Protein AF-A0A9D8G0M5-F1 (afdb_monomer)

Nearest PDB structures (foldseek):
  8p5d-assembly1_SN0  TM=3.865E-01  e=1.647E+00  Spraguea lophii 42_110
  2odm-assembly1_A  TM=6.177E-01  e=7.529E+00  Staphylococcus aureus subsp. aureus MW2
  6yj2-assembly2_C  TM=3.752E-01  e=8.860E+00  Mycobacterium tuberculosis H37Rv

Foldseek 3Di:
DDPADADPCLLVLLVVLVVCLVVFDEPVCLVVSLVSLVVSLVVLCVVCVVVVHDLVSHDPSNSVSNVVSVPDPSVDGGHDPDPPPVPQDAPPPVCLVVLLVVLVVLVVVCVVDPDDPVSVVVSLVVLLVVLVVVVVVCVVRVHDLVSHDPVSSVSSVVSVVSND

pLDDT: mean 76.31, std 11.3, range [33.34, 90.69]

Sequence (164 aa):
MTHSFRIAGLVAATNHIRADLRVGILPSEIERFQNQVTHLIAQVERLCGEHGRAPSQLPPPSYQAYQFLKSLDLNRLPMRQTDQAPTVPPIRIKNLLRICEWVQKEFARLADKPADDSQVATVLHQVQSQTSTVEALMRDRGSAPATLPLITQRAFAWLKFLSV

Solvent-accessible surface area (backbone atoms only — not comparable to full-atom values): 9629 Å² total; per-residue (Å²): 136,83,84,78,60,76,72,84,62,49,52,60,53,45,52,49,53,53,50,45,57,73,69,30,39,42,79,90,44,44,66,60,51,48,50,51,54,52,49,52,52,52,49,51,53,49,55,22,51,78,70,76,42,56,64,87,71,33,48,69,69,53,29,53,37,51,52,53,62,72,66,56,58,78,92,70,64,53,67,37,93,62,87,70,64,75,85,60,73,70,68,76,63,79,56,52,64,55,48,51,55,48,52,53,51,50,52,51,56,48,69,77,40,94,64,54,73,68,59,53,49,51,53,41,53,51,42,32,54,52,43,52,51,52,51,50,56,29,57,80,62,79,46,54,71,86,64,35,57,70,71,58,32,53,51,49,53,50,45,52,65,62,42,110

Secondary structure (DSSP, 8-state):
-------TTHHHHHHHHHHHHHH-B-GGGHHHHHHHHHHHHHHHHHHHHHTT--GGGS-HHHHHHHHHHHH--TTS--B--------S-----TTHHHHHHHHHHHHHHHHHS---HHHHHHHHHHHHHHHHHHHHHHHHTT--GGGS-HHHHHHHHHHHHHT-

Structure (mmCIF, N/CA/C/O backbone):
data_AF-A0A9D8G0M5-F1
#
_entry.id   AF-A0A9D8G0M5-F1
#
loop_
_atom_site.group_PDB
_atom_site.id
_atom_site.type_symbol
_atom_site.label_atom_id
_atom_site.label_alt_id
_atom_site.label_comp_id
_atom_site.label_asym_id
_atom_site.label_entity_id
_atom_site.label_seq_id
_atom_site.pdbx_PDB_ins_code
_atom_site.Cartn_x
_atom_site.Cartn_y
_atom_site.Cartn_z
_atom_site.occupancy
_atom_site.B_iso_or_equiv
_atom_site.auth_seq_id
_atom_site.auth_comp_id
_atom_site.auth_asym_id
_atom_site.auth_atom_id
_atom_site.pdbx_PDB_model_num
ATOM 1 N N . MET A 1 1 ? -31.643 -6.205 -12.587 1.00 33.34 1 MET A N 1
ATOM 2 C CA . MET A 1 1 ? -30.535 -5.226 -12.508 1.00 33.34 1 MET A CA 1
ATOM 3 C C . MET A 1 1 ? -30.139 -5.066 -11.046 1.00 33.34 1 MET A C 1
ATOM 5 O O . MET A 1 1 ? -30.872 -4.448 -10.288 1.00 33.34 1 MET A O 1
ATOM 9 N N . THR A 1 2 ? -29.054 -5.702 -10.602 1.00 39.25 2 THR A N 1
ATOM 10 C CA . THR A 1 2 ? -28.673 -5.727 -9.179 1.00 39.25 2 THR A CA 1
ATOM 11 C C . THR A 1 2 ? -27.745 -4.547 -8.890 1.00 39.25 2 THR A C 1
ATOM 13 O O . THR A 1 2 ? -26.551 -4.610 -9.172 1.00 39.25 2 THR A O 1
ATOM 16 N N . HIS A 1 3 ? -28.282 -3.438 -8.373 1.00 47.97 3 HIS A N 1
ATOM 17 C CA . HIS A 1 3 ? -27.456 -2.301 -7.960 1.00 47.97 3 HIS A CA 1
ATOM 18 C C . HIS A 1 3 ? -26.541 -2.723 -6.794 1.00 47.97 3 HIS A C 1
ATOM 20 O O . HIS A 1 3 ? -26.989 -2.973 -5.667 1.00 47.97 3 HIS A O 1
ATOM 26 N N . SER A 1 4 ? -25.246 -2.848 -7.101 1.00 57.66 4 SER A N 1
ATOM 27 C CA . SER A 1 4 ? -24.169 -3.155 -6.159 1.00 57.66 4 SER A CA 1
ATOM 28 C C . SER A 1 4 ? -23.973 -1.971 -5.212 1.00 57.66 4 SER A C 1
ATOM 30 O O . SER A 1 4 ? -23.374 -0.967 -5.588 1.00 57.66 4 SER A O 1
ATOM 32 N N . PHE A 1 5 ? -24.440 -2.107 -3.974 1.00 63.88 5 PHE A N 1
ATOM 33 C CA . PHE A 1 5 ? -24.204 -1.142 -2.903 1.00 63.88 5 PHE A CA 1
ATOM 34 C C . PHE A 1 5 ? -22.714 -1.129 -2.537 1.00 63.88 5 PHE A C 1
ATOM 36 O O . PHE A 1 5 ? -22.159 -2.172 -2.211 1.00 63.88 5 PHE A O 1
ATOM 43 N N . ARG A 1 6 ? -22.036 0.016 -2.653 1.00 65.38 6 ARG A N 1
ATOM 44 C CA . ARG A 1 6 ? -20.589 0.146 -2.412 1.00 65.38 6 ARG A CA 1
ATOM 45 C C . ARG A 1 6 ? -20.341 1.197 -1.344 1.00 65.38 6 ARG A C 1
ATOM 47 O O . ARG A 1 6 ? -20.841 2.309 -1.455 1.00 65.38 6 ARG A O 1
ATOM 54 N N . ILE A 1 7 ? -19.498 0.866 -0.372 1.00 74.31 7 ILE A N 1
ATOM 55 C CA . ILE A 1 7 ? -18.997 1.831 0.608 1.00 74.31 7 ILE A CA 1
ATOM 56 C C . ILE A 1 7 ? -17.689 2.394 0.057 1.00 74.31 7 ILE A C 1
ATOM 58 O O . ILE A 1 7 ? -16.662 1.705 0.022 1.00 74.31 7 ILE A O 1
ATOM 62 N N . ALA A 1 8 ? -17.746 3.625 -0.450 1.00 72.19 8 ALA A N 1
ATOM 63 C CA . ALA A 1 8 ? -16.585 4.296 -1.018 1.00 72.19 8 ALA A CA 1
ATOM 64 C C . ALA A 1 8 ? -15.474 4.425 0.037 1.00 72.19 8 ALA A C 1
ATOM 66 O O . ALA A 1 8 ? -15.723 4.792 1.180 1.00 72.19 8 ALA A O 1
ATOM 67 N N . GLY A 1 9 ? -14.239 4.088 -0.340 1.00 73.00 9 GLY A N 1
ATOM 68 C CA . GLY A 1 9 ? -13.073 4.228 0.538 1.00 73.00 9 GLY A CA 1
ATOM 69 C C . GLY A 1 9 ? -12.8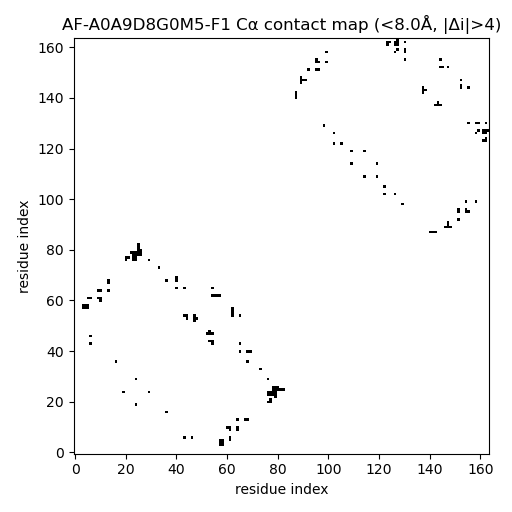38 3.097 1.548 1.00 73.00 9 GLY A C 1
ATOM 70 O O . GLY A 1 9 ? -11.731 3.029 2.075 1.00 73.00 9 GLY A O 1
ATOM 71 N N . LEU A 1 10 ? -13.775 2.158 1.755 1.00 77.81 10 LEU A N 1
ATOM 72 C CA . LEU A 1 10 ? -13.604 1.054 2.722 1.00 77.81 10 LEU A CA 1
ATOM 73 C C . LEU 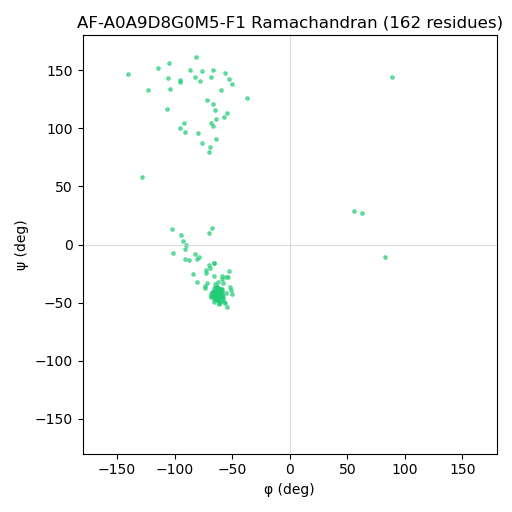A 1 10 ? -12.346 0.222 2.437 1.00 77.81 10 LEU A C 1
ATOM 75 O O . LEU A 1 10 ? -11.512 0.020 3.311 1.00 77.81 10 LEU A O 1
ATOM 79 N N . VAL A 1 11 ? -12.169 -0.204 1.185 1.00 76.75 11 VAL A N 1
ATOM 80 C CA . VAL A 1 11 ? -11.009 -1.014 0.777 1.00 76.75 11 VAL A CA 1
ATOM 81 C C . VAL A 1 11 ? -9.694 -0.248 0.974 1.00 76.75 11 VAL A C 1
ATOM 83 O O . VAL A 1 11 ? -8.696 -0.826 1.398 1.00 76.75 11 VAL A O 1
ATOM 86 N N . ALA A 1 12 ? -9.685 1.061 0.706 1.00 71.75 12 ALA A N 1
ATOM 87 C CA . ALA A 1 12 ? -8.505 1.899 0.898 1.00 71.75 12 ALA A CA 1
ATOM 88 C C . ALA A 1 12 ? -8.162 2.063 2.389 1.00 71.75 12 ALA A C 1
ATOM 90 O O . ALA A 1 12 ? -7.002 1.901 2.763 1.00 71.75 12 ALA A O 1
ATOM 91 N N . ALA A 1 13 ? -9.165 2.304 3.237 1.00 71.06 13 ALA A N 1
ATOM 92 C CA . ALA A 1 13 ? -8.998 2.388 4.686 1.00 71.06 13 ALA A CA 1
ATOM 93 C C . ALA A 1 13 ? -8.480 1.065 5.272 1.00 71.06 13 ALA A C 1
ATOM 95 O O . ALA A 1 13 ? -7.517 1.055 6.036 1.00 71.06 13 ALA A O 1
ATOM 96 N N . THR A 1 14 ? -9.039 -0.069 4.845 1.00 73.19 14 THR A N 1
ATOM 97 C CA . THR A 1 14 ? -8.570 -1.396 5.258 1.00 73.19 14 THR A CA 1
ATOM 98 C C . THR A 1 14 ? -7.135 -1.678 4.809 1.00 73.19 14 THR A C 1
ATOM 100 O O . THR A 1 14 ? -6.358 -2.265 5.559 1.00 73.19 14 THR A O 1
ATOM 103 N N . ASN A 1 15 ? -6.748 -1.245 3.607 1.00 74.56 15 ASN A N 1
ATOM 104 C CA . ASN A 1 15 ? -5.369 -1.384 3.141 1.00 74.56 15 ASN A CA 1
ATOM 105 C C . ASN A 1 15 ? -4.384 -0.551 3.972 1.00 74.56 15 ASN A C 1
ATOM 107 O O . ASN A 1 15 ? -3.259 -1.000 4.181 1.00 74.56 15 ASN A O 1
ATOM 111 N N . HIS A 1 16 ? -4.799 0.620 4.462 1.00 72.88 16 HIS A N 1
ATOM 112 C CA . HIS A 1 16 ? -3.988 1.427 5.375 1.00 72.88 16 HIS A CA 1
ATOM 113 C C . HIS A 1 16 ? -3.797 0.719 6.721 1.00 72.88 16 HIS A C 1
ATOM 115 O O . HIS A 1 16 ? -2.662 0.483 7.115 1.00 72.88 16 HIS A O 1
ATOM 121 N N . ILE A 1 17 ? -4.886 0.230 7.324 1.00 77.50 17 ILE A N 1
ATOM 122 C CA . ILE A 1 17 ? -4.861 -0.563 8.567 1.00 77.50 17 ILE A CA 1
ATOM 123 C C . ILE A 1 17 ? -3.947 -1.790 8.427 1.00 77.50 17 ILE A C 1
ATOM 125 O O . ILE A 1 17 ? -3.159 -2.102 9.317 1.00 77.50 17 ILE A O 1
ATOM 129 N N . ARG A 1 18 ? -3.998 -2.486 7.283 1.00 78.12 18 ARG A N 1
ATOM 130 C CA . ARG A 1 18 ? -3.103 -3.617 6.999 1.00 78.12 18 ARG A CA 1
ATOM 131 C C . ARG A 1 18 ? -1.637 -3.190 6.906 1.00 78.12 18 ARG A C 1
ATOM 133 O O . ARG A 1 18 ? -0.767 -3.965 7.290 1.00 78.12 18 ARG A O 1
ATOM 140 N N . ALA A 1 19 ? -1.349 -2.011 6.362 1.00 73.12 19 ALA A N 1
ATOM 141 C CA . ALA A 1 19 ? 0.012 -1.489 6.306 1.00 73.12 19 ALA A CA 1
ATOM 142 C C . ALA A 1 19 ? 0.538 -1.173 7.712 1.00 73.12 19 ALA A C 1
ATOM 144 O O . ALA A 1 19 ? 1.644 -1.597 8.041 1.00 73.12 19 ALA A O 1
ATOM 145 N N . ASP A 1 20 ? -0.279 -0.538 8.552 1.00 76.81 20 ASP A 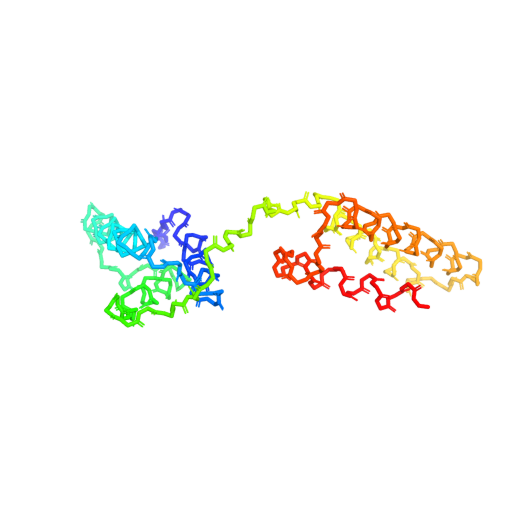N 1
ATOM 146 C CA . ASP A 1 20 ? 0.087 -0.191 9.928 1.00 76.81 20 ASP A CA 1
ATOM 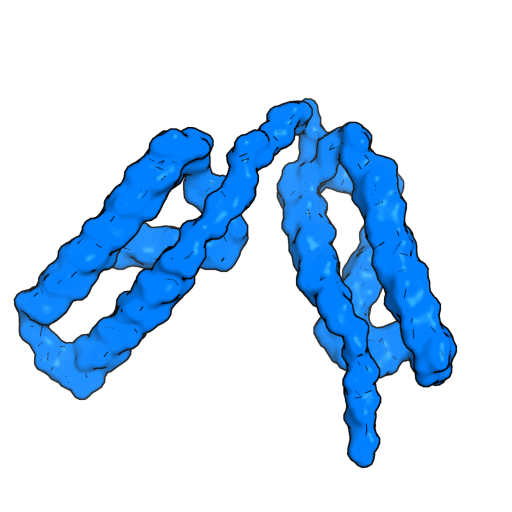147 C C . ASP A 1 20 ? 0.373 -1.452 10.759 1.00 76.81 20 ASP A C 1
ATOM 149 O O . ASP A 1 20 ? 1.413 -1.551 11.406 1.00 76.81 20 ASP A O 1
ATOM 153 N N . LEU A 1 21 ? -0.467 -2.488 10.641 1.00 77.56 21 LEU A N 1
ATOM 154 C CA . LEU A 1 21 ? -0.245 -3.780 11.307 1.00 77.56 21 LEU A CA 1
ATOM 155 C C . LEU A 1 21 ? 1.034 -4.495 10.848 1.00 77.56 21 LEU A C 1
ATOM 157 O O . LEU A 1 21 ? 1.649 -5.206 11.637 1.00 77.56 21 LEU A O 1
ATOM 161 N N . ARG A 1 22 ? 1.447 -4.330 9.584 1.00 76.25 22 ARG A N 1
ATOM 162 C CA . ARG A 1 22 ? 2.692 -4.932 9.069 1.00 76.25 22 ARG A CA 1
ATOM 163 C C . ARG A 1 22 ? 3.940 -4.253 9.621 1.00 76.25 22 ARG A C 1
ATOM 165 O O . ARG A 1 22 ? 4.963 -4.914 9.753 1.00 76.25 22 ARG A O 1
ATOM 172 N N . VAL A 1 23 ? 3.865 -2.949 9.877 1.00 76.81 23 VAL A N 1
ATOM 173 C CA . VAL A 1 23 ? 4.970 -2.157 10.439 1.00 76.81 23 VAL A CA 1
ATOM 174 C C . VAL A 1 23 ? 5.003 -2.262 11.968 1.00 76.81 23 VAL A C 1
ATOM 176 O O . VAL A 1 23 ? 6.066 -2.123 12.572 1.00 76.81 23 VAL A O 1
ATOM 179 N N . GLY A 1 24 ? 3.856 -2.546 12.583 1.00 76.56 24 GLY A N 1
ATOM 180 C CA . GLY A 1 24 ? 3.665 -2.508 14.024 1.00 76.56 24 GLY A CA 1
ATOM 181 C C . GLY A 1 24 ? 3.228 -1.117 14.481 1.00 76.56 24 GLY A C 1
ATOM 182 O O . GLY A 1 24 ? 3.650 -0.094 13.940 1.00 76.56 24 GLY A O 1
ATOM 183 N N . ILE A 1 25 ? 2.361 -1.092 15.485 1.00 81.38 25 ILE A N 1
ATOM 184 C CA . ILE A 1 25 ? 1.724 0.113 16.017 1.00 81.38 25 ILE A CA 1
ATOM 185 C C . ILE A 1 25 ? 2.539 0.603 17.216 1.00 81.38 25 ILE A C 1
ATOM 187 O O . ILE A 1 25 ? 3.042 -0.202 18.006 1.00 81.38 25 ILE A O 1
ATOM 191 N N . LEU A 1 26 ? 2.715 1.920 17.345 1.00 79.94 26 LEU A N 1
ATOM 192 C CA . LEU A 1 26 ? 3.358 2.490 18.530 1.00 79.94 26 LEU A CA 1
ATOM 193 C C . LEU A 1 26 ? 2.460 2.304 19.756 1.00 79.94 26 LEU A C 1
ATOM 195 O O . LEU A 1 26 ? 1.248 2.470 19.624 1.00 79.94 26 LEU A O 1
ATOM 199 N N . PRO A 1 27 ? 3.014 2.058 20.956 1.00 79.00 27 PRO A N 1
ATOM 200 C CA . PRO A 1 27 ? 2.217 1.971 22.178 1.00 79.00 27 PRO A CA 1
ATOM 201 C C . PRO A 1 27 ? 1.298 3.184 22.393 1.00 79.00 27 PRO A C 1
ATOM 203 O O . PRO A 1 27 ? 0.152 3.024 22.803 1.00 79.00 27 PRO A O 1
ATOM 206 N N . SER A 1 28 ? 1.773 4.380 22.033 1.00 80.19 28 SER A N 1
ATOM 207 C CA . SER A 1 28 ? 1.027 5.643 22.096 1.00 80.19 28 SER A CA 1
ATOM 208 C C . SER A 1 28 ? -0.123 5.751 21.085 1.00 80.19 28 SER A C 1
ATOM 210 O O . SER A 1 28 ? -1.042 6.543 21.278 1.00 80.19 28 SER A O 1
ATOM 212 N N . GLU A 1 29 ? -0.109 4.956 20.013 1.00 80.06 29 GLU A N 1
ATOM 213 C CA . GLU A 1 29 ? -1.113 4.977 18.943 1.00 80.06 29 GLU A CA 1
ATOM 214 C C . GLU A 1 29 ? -2.143 3.845 19.063 1.00 80.06 29 GLU A C 1
ATOM 216 O O . GLU A 1 29 ? -3.132 3.849 18.327 1.00 80.06 29 GLU A O 1
ATOM 221 N N . ILE A 1 30 ? -1.950 2.896 19.989 1.00 84.25 30 ILE A N 1
ATOM 222 C CA . ILE A 1 30 ? -2.812 1.714 20.158 1.00 84.25 30 ILE A CA 1
ATOM 223 C C . ILE A 1 30 ? -4.275 2.111 20.342 1.00 84.25 30 ILE A C 1
ATOM 225 O O . ILE A 1 30 ? -5.132 1.647 19.592 1.00 84.25 30 ILE A O 1
ATOM 229 N N . GLU A 1 31 ? -4.567 2.990 21.298 1.00 82.81 31 GLU A N 1
ATOM 230 C CA . GLU A 1 31 ? -5.945 3.384 21.610 1.00 82.81 31 GLU A CA 1
ATOM 231 C C . GLU A 1 31 ? -6.608 4.075 20.410 1.00 82.81 31 GLU A C 1
ATOM 233 O O . GLU A 1 31 ? -7.736 3.762 20.021 1.00 82.81 31 GLU A O 1
ATOM 238 N N . ARG A 1 32 ? -5.868 4.966 19.739 1.00 82.69 32 ARG A N 1
ATOM 239 C CA . ARG A 1 32 ? -6.332 5.629 18.517 1.00 82.69 32 ARG A CA 1
ATOM 240 C C . ARG A 1 32 ? -6.627 4.617 17.409 1.00 82.69 32 ARG A C 1
ATOM 242 O O . ARG A 1 32 ? -7.657 4.734 16.744 1.00 82.69 32 ARG A O 1
ATOM 249 N N . PHE A 1 33 ? -5.750 3.638 17.206 1.00 84.69 33 PHE A N 1
ATOM 250 C CA . PHE A 1 33 ? -5.919 2.596 16.198 1.00 84.69 33 PHE A CA 1
ATOM 251 C C . PHE A 1 33 ? -7.143 1.720 16.493 1.00 84.69 33 PHE A C 1
ATOM 253 O O . PHE A 1 33 ? -7.966 1.488 15.606 1.00 84.69 33 PHE A O 1
ATOM 260 N N . GLN A 1 34 ? -7.315 1.284 17.743 1.00 85.25 34 GLN A N 1
ATOM 261 C CA . GLN A 1 34 ? -8.482 0.512 18.182 1.00 85.25 34 GLN A CA 1
ATOM 262 C C . GLN A 1 34 ? -9.786 1.281 17.932 1.00 85.25 34 GLN A C 1
ATOM 264 O O . GLN A 1 34 ? -10.735 0.730 17.364 1.00 85.25 34 GLN A O 1
ATOM 269 N N . ASN A 1 35 ? -9.810 2.570 18.279 1.00 82.25 35 ASN A N 1
ATOM 270 C CA . ASN A 1 35 ? -10.949 3.450 18.033 1.00 82.25 35 ASN A CA 1
ATOM 271 C C . ASN A 1 35 ? -11.238 3.601 16.536 1.00 82.25 35 ASN A C 1
ATOM 273 O O . ASN A 1 35 ? -12.393 3.521 16.119 1.00 82.25 35 ASN A O 1
ATOM 277 N N . GLN A 1 36 ? -10.203 3.751 15.707 1.00 83.31 36 GLN A N 1
ATOM 278 C CA . GLN A 1 36 ? -10.348 3.842 14.256 1.00 83.31 36 GLN A CA 1
ATOM 279 C C . GLN A 1 36 ? -10.946 2.564 13.651 1.00 83.31 36 GLN A C 1
ATOM 281 O O . GLN A 1 36 ? -11.879 2.655 12.850 1.00 83.31 36 GLN A O 1
ATOM 286 N N . VAL A 1 37 ? -10.447 1.381 14.029 1.00 86.25 37 VAL A N 1
ATOM 287 C CA . VAL A 1 37 ? -10.976 0.095 13.540 1.00 86.25 37 VAL A CA 1
ATOM 288 C C . VAL A 1 37 ? -12.430 -0.084 13.976 1.00 86.25 37 VAL A C 1
ATOM 290 O O . VAL A 1 37 ? -13.288 -0.388 13.145 1.00 86.25 37 VAL A O 1
ATOM 293 N N . THR A 1 38 ? -12.723 0.163 15.253 1.00 87.25 38 THR A N 1
ATOM 294 C CA . THR A 1 38 ? -14.072 0.023 15.819 1.00 87.25 38 THR A CA 1
ATOM 295 C C . THR A 1 38 ? -15.059 0.971 15.144 1.00 87.25 38 THR A C 1
ATOM 297 O O . THR A 1 38 ? -16.145 0.559 14.735 1.00 87.25 38 THR A O 1
ATOM 300 N N . HIS A 1 39 ? -14.666 2.230 14.945 1.00 84.62 39 HIS A N 1
ATOM 301 C CA . HIS A 1 39 ? -15.487 3.220 14.260 1.00 84.62 39 HIS A CA 1
ATOM 302 C C . HIS A 1 39 ? -15.751 2.840 12.799 1.00 84.62 39 HIS A C 1
ATOM 304 O O . HIS A 1 39 ? -16.879 2.974 12.326 1.00 84.62 39 HIS A O 1
ATOM 310 N N . LEU A 1 40 ? -14.744 2.325 12.087 1.00 81.56 40 LEU A N 1
ATOM 311 C CA . LEU A 1 40 ? -14.897 1.895 10.697 1.00 81.56 40 LEU A CA 1
ATOM 312 C C . LEU A 1 40 ? -15.861 0.704 10.574 1.00 81.56 40 LEU A C 1
ATOM 314 O O . LEU A 1 40 ? -16.708 0.698 9.682 1.00 81.56 40 LEU A O 1
ATOM 318 N N . ILE A 1 41 ? -15.786 -0.270 11.488 1.00 88.06 41 ILE A N 1
ATOM 319 C CA . ILE A 1 41 ? -16.742 -1.388 11.559 1.00 88.06 41 ILE A CA 1
ATOM 320 C C . ILE A 1 41 ? -18.159 -0.857 11.809 1.00 88.06 41 ILE A C 1
ATOM 322 O O . ILE A 1 41 ? -19.076 -1.200 11.064 1.00 88.06 41 ILE A O 1
ATOM 326 N N . ALA A 1 42 ? -18.326 0.025 12.798 1.00 86.25 42 ALA A N 1
ATOM 327 C CA . ALA A 1 42 ? -19.621 0.605 13.139 1.00 86.25 42 ALA A CA 1
ATOM 328 C C . ALA A 1 42 ? -20.216 1.433 11.987 1.00 86.25 42 ALA A C 1
ATOM 330 O O . ALA A 1 42 ? -21.419 1.378 11.745 1.00 86.25 42 ALA A O 1
ATOM 331 N N . GLN A 1 43 ? -19.392 2.178 11.243 1.00 84.06 43 GLN A N 1
ATOM 332 C CA . GLN A 1 43 ? -19.830 2.900 10.045 1.00 84.06 43 GLN A CA 1
ATOM 333 C C . GLN A 1 43 ? -20.325 1.950 8.955 1.00 84.06 43 GLN A C 1
ATOM 335 O O . GLN A 1 43 ? -21.367 2.210 8.358 1.00 84.06 43 GLN A O 1
ATOM 340 N N . VAL A 1 44 ? -19.608 0.852 8.698 1.00 85.44 44 VAL A N 1
ATOM 341 C CA . VAL A 1 44 ? -20.032 -0.148 7.709 1.00 85.44 44 VAL A CA 1
ATOM 342 C C . VAL A 1 44 ? -21.362 -0.775 8.110 1.00 85.44 44 VAL A C 1
ATOM 344 O O . VAL A 1 44 ? -22.262 -0.864 7.278 1.00 85.44 44 VAL A O 1
ATOM 347 N N . GLU A 1 45 ? -21.508 -1.176 9.371 1.00 89.94 45 GLU A N 1
ATOM 348 C CA . GLU A 1 45 ? -22.740 -1.785 9.883 1.00 89.94 45 GLU A CA 1
ATOM 349 C C . GLU A 1 45 ? -23.920 -0.816 9.830 1.00 89.94 45 GLU A C 1
ATOM 351 O O . GLU A 1 45 ? -24.995 -1.195 9.367 1.00 89.94 45 GLU A O 1
ATOM 356 N N . ARG A 1 46 ? -23.703 0.450 10.204 1.00 86.88 46 ARG A N 1
ATOM 357 C CA . ARG A 1 46 ? -24.720 1.501 10.116 1.00 86.88 46 ARG A CA 1
ATOM 358 C C . ARG A 1 46 ? -25.166 1.739 8.678 1.00 86.88 46 ARG A C 1
ATOM 360 O O . ARG A 1 46 ? -26.358 1.688 8.414 1.00 86.88 46 ARG A O 1
ATOM 367 N N . LEU A 1 47 ? -24.226 1.922 7.749 1.00 83.62 47 LEU A N 1
ATOM 368 C CA . LEU A 1 47 ? -24.534 2.122 6.330 1.00 83.62 47 LEU A CA 1
ATOM 369 C C . LEU A 1 47 ? -25.272 0.916 5.738 1.00 83.62 47 LEU A C 1
ATOM 371 O O . LEU A 1 47 ? -26.207 1.075 4.961 1.00 83.62 47 LEU A O 1
ATOM 375 N N . CYS A 1 48 ? -24.884 -0.305 6.106 1.00 84.56 48 CYS A N 1
ATOM 376 C CA . CYS A 1 48 ? -25.620 -1.494 5.686 1.00 84.56 48 CYS A CA 1
ATOM 377 C C . CYS A 1 48 ? -27.058 -1.472 6.239 1.00 84.56 48 CYS A C 1
ATOM 379 O O . CYS A 1 48 ? -28.001 -1.664 5.472 1.00 84.56 48 CYS A O 1
ATOM 381 N N . GLY A 1 49 ? -27.229 -1.150 7.526 1.00 86.56 49 GLY A N 1
ATOM 382 C CA . GLY A 1 49 ? -28.533 -1.038 8.185 1.00 86.56 49 GLY A CA 1
ATOM 383 C C . GLY A 1 49 ? -29.442 0.041 7.590 1.00 86.56 49 GLY A C 1
ATOM 384 O O . GLY A 1 49 ? -30.601 -0.242 7.300 1.00 86.56 49 GLY A O 1
ATOM 385 N N . GLU A 1 50 ? -28.918 1.241 7.326 1.00 84.62 50 GLU A N 1
ATOM 386 C CA . GLU A 1 50 ? -29.640 2.357 6.686 1.00 84.62 50 GLU A CA 1
ATOM 387 C C . GLU A 1 50 ? -30.192 1.976 5.307 1.00 84.62 50 GLU A C 1
ATOM 389 O O . GLU A 1 50 ? -31.266 2.420 4.908 1.00 84.62 50 GLU A O 1
ATOM 394 N N . HIS A 1 51 ? -29.484 1.104 4.589 1.00 83.31 51 HIS A N 1
ATOM 395 C CA . HIS A 1 51 ? -29.902 0.600 3.286 1.00 83.31 51 HIS A CA 1
ATOM 396 C C . HIS A 1 51 ? -30.663 -0.735 3.351 1.00 83.31 51 HIS A C 1
ATOM 398 O O . HIS A 1 51 ? -30.925 -1.329 2.302 1.00 83.31 51 HIS A O 1
ATOM 404 N N . GLY A 1 52 ? -31.014 -1.219 4.550 1.00 84.31 52 GLY A N 1
ATOM 405 C CA . GLY A 1 52 ? -31.736 -2.479 4.755 1.00 84.31 52 GLY A CA 1
ATOM 406 C C . GLY A 1 52 ? -30.968 -3.712 4.270 1.00 84.31 52 GLY A C 1
ATOM 407 O O . GLY A 1 52 ? -31.576 -4.698 3.856 1.00 84.31 52 GLY A O 1
ATOM 408 N N . ARG A 1 53 ? -29.633 -3.649 4.255 1.00 84.94 53 ARG A N 1
ATOM 409 C CA . ARG A 1 53 ? -28.747 -4.715 3.777 1.00 84.94 53 ARG A CA 1
ATOM 410 C C . ARG A 1 53 ? -27.909 -5.284 4.910 1.00 84.94 53 ARG A C 1
ATOM 412 O O . ARG A 1 53 ? -27.551 -4.594 5.858 1.00 84.94 53 ARG A O 1
ATOM 419 N N . ALA A 1 54 ? -27.528 -6.547 4.771 1.00 85.31 54 ALA A N 1
ATOM 420 C CA . ALA A 1 54 ? -26.510 -7.151 5.622 1.00 85.31 54 ALA A CA 1
ATOM 421 C C . ALA A 1 54 ? -25.103 -6.884 5.050 1.00 85.31 54 ALA A C 1
ATOM 423 O O . ALA A 1 54 ? -24.947 -6.845 3.826 1.00 85.31 54 ALA A O 1
ATOM 424 N N . PRO A 1 55 ? -24.047 -6.794 5.883 1.00 84.00 55 PRO A N 1
ATOM 425 C CA . PRO A 1 55 ? -22.669 -6.685 5.397 1.00 84.00 55 PRO A CA 1
ATOM 426 C C . PRO A 1 55 ? -22.252 -7.813 4.436 1.00 84.00 55 PRO A C 1
ATOM 428 O O . PRO A 1 55 ? -21.433 -7.591 3.551 1.00 84.00 55 PRO A O 1
ATOM 431 N N . SER A 1 56 ? -22.847 -9.007 4.547 1.00 85.69 56 SER A N 1
ATOM 432 C CA . SER A 1 56 ? -22.640 -10.134 3.617 1.00 85.69 56 SER A CA 1
ATOM 433 C C . SER A 1 56 ? -23.161 -9.887 2.199 1.00 85.69 56 SER A C 1
ATOM 435 O O . SER A 1 56 ? -22.783 -10.598 1.274 1.00 85.69 56 SER A O 1
ATOM 437 N N . GLN A 1 57 ? -24.008 -8.876 2.011 1.00 82.25 57 GLN A N 1
ATOM 438 C CA . GLN A 1 57 ? -24.535 -8.462 0.710 1.00 82.25 57 GLN A CA 1
ATOM 439 C C . GLN A 1 57 ? -23.690 -7.353 0.063 1.00 82.25 57 GLN A C 1
ATOM 441 O O . GLN A 1 57 ? -24.049 -6.836 -1.000 1.00 82.25 57 GLN A O 1
ATOM 446 N N . LEU A 1 58 ? -22.580 -6.962 0.699 1.00 83.69 58 LEU A N 1
ATOM 447 C CA . LEU A 1 58 ? -21.594 -6.081 0.090 1.00 83.69 58 LEU A CA 1
ATOM 448 C C . LEU A 1 58 ? -20.895 -6.790 -1.082 1.00 83.69 58 LEU A C 1
ATOM 450 O O . LEU A 1 58 ? -20.701 -8.006 -1.055 1.00 83.69 58 LEU A O 1
ATOM 454 N N . PRO A 1 59 ? -20.453 -6.044 -2.108 1.00 85.38 59 PRO A N 1
ATOM 455 C CA . PRO A 1 59 ? -19.633 -6.600 -3.171 1.00 85.38 59 PRO A CA 1
ATOM 456 C C . PRO A 1 59 ? -18.364 -7.252 -2.597 1.00 85.38 59 PRO A C 1
ATOM 458 O O . PRO A 1 59 ? -17.819 -6.746 -1.608 1.00 85.38 59 PRO A O 1
ATOM 461 N N . PRO A 1 60 ? -17.845 -8.323 -3.231 1.00 84.88 60 PRO A N 1
ATOM 462 C CA . PRO A 1 60 ? -16.814 -9.176 -2.636 1.00 84.88 60 PRO A CA 1
ATOM 463 C C . PRO A 1 60 ? -15.592 -8.441 -2.053 1.00 84.88 60 PRO A C 1
ATOM 465 O O . PRO A 1 60 ? -15.210 -8.765 -0.930 1.00 84.88 60 PRO A O 1
ATOM 468 N N . PRO A 1 61 ? -15.014 -7.406 -2.704 1.00 80.62 61 PRO A N 1
ATOM 469 C CA . PRO A 1 61 ? -13.872 -6.682 -2.137 1.00 80.62 61 PRO A CA 1
ATOM 470 C C . PRO A 1 61 ? -14.208 -5.941 -0.836 1.00 80.62 61 PRO A C 1
ATOM 472 O O . PRO A 1 61 ? -13.401 -5.888 0.090 1.00 80.62 61 PRO A O 1
ATOM 475 N N . SER A 1 62 ? -15.409 -5.366 -0.756 1.00 80.88 62 SER A N 1
ATOM 476 C CA . SER A 1 62 ? -15.892 -4.655 0.428 1.00 80.88 62 SER A CA 1
ATOM 477 C C . SER A 1 62 ? -16.248 -5.624 1.552 1.00 80.88 62 SER A C 1
ATOM 479 O O . SER A 1 62 ? -15.952 -5.339 2.709 1.00 80.88 62 SER A O 1
ATOM 481 N N . TYR A 1 63 ? -16.822 -6.783 1.220 1.00 86.69 63 TYR A N 1
ATOM 482 C CA . TYR A 1 63 ? -17.106 -7.818 2.210 1.00 86.69 63 TYR A CA 1
ATOM 483 C C . TYR A 1 63 ? -15.822 -8.393 2.820 1.00 86.69 63 TYR A C 1
ATOM 485 O O . TYR A 1 63 ? -15.701 -8.455 4.040 1.00 86.69 63 TYR A O 1
ATOM 493 N N . GLN A 1 64 ? -14.821 -8.714 1.995 1.00 82.62 64 GLN A N 1
ATOM 494 C CA . GLN A 1 64 ? -13.506 -9.167 2.467 1.00 82.62 64 GLN A CA 1
ATOM 495 C C . GLN A 1 64 ? -12.825 -8.126 3.363 1.00 82.62 64 GLN A C 1
ATOM 497 O O . GLN A 1 64 ? -12.218 -8.473 4.375 1.00 82.62 64 GLN A O 1
ATOM 502 N N . ALA A 1 65 ? -12.940 -6.842 3.011 1.00 84.25 65 ALA A N 1
ATOM 503 C CA . ALA A 1 65 ? -12.419 -5.751 3.825 1.00 84.25 65 ALA A CA 1
ATOM 504 C C . A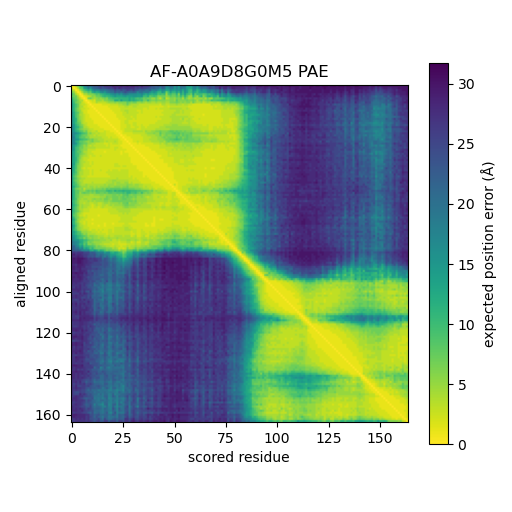LA A 1 65 ? -13.102 -5.690 5.204 1.00 84.25 65 ALA A C 1
ATOM 506 O O . ALA A 1 65 ? -12.417 -5.590 6.219 1.00 84.25 65 ALA A O 1
ATOM 507 N N . TYR A 1 66 ? -14.431 -5.820 5.251 1.00 88.75 66 TYR A N 1
ATOM 508 C CA . TYR A 1 66 ? -15.193 -5.891 6.500 1.00 88.75 66 TYR A CA 1
ATOM 509 C C . TYR A 1 66 ? -14.819 -7.117 7.346 1.00 88.75 66 TYR A C 1
ATOM 511 O O . TYR A 1 66 ? -14.545 -6.975 8.537 1.00 88.75 66 TYR A O 1
ATOM 519 N N . GLN A 1 67 ? -14.748 -8.305 6.738 1.00 89.94 67 GLN A N 1
ATOM 520 C CA . GLN A 1 67 ? -14.352 -9.534 7.431 1.00 89.94 67 GLN A CA 1
ATOM 521 C C . GLN A 1 67 ? -12.956 -9.415 8.039 1.00 89.94 67 GLN A C 1
ATOM 523 O O . GLN A 1 67 ? -12.761 -9.790 9.191 1.00 89.94 67 GLN A O 1
ATOM 528 N N . PHE A 1 68 ? -12.004 -8.843 7.297 1.00 88.25 68 PHE A N 1
ATOM 529 C CA . PHE A 1 68 ? -10.668 -8.578 7.815 1.00 88.25 68 PHE A CA 1
ATOM 530 C C . PHE A 1 68 ? -10.725 -7.710 9.075 1.00 88.25 68 PHE A C 1
ATOM 532 O O . PHE A 1 68 ? -10.153 -8.100 10.086 1.00 88.25 68 PHE A O 1
ATOM 539 N N . LEU A 1 69 ? -11.454 -6.588 9.046 1.00 87.44 69 LEU A N 1
ATOM 540 C CA . LEU A 1 69 ? -11.573 -5.694 10.204 1.00 87.44 69 LEU A CA 1
ATOM 541 C C . LEU A 1 69 ? -12.188 -6.408 11.415 1.00 87.44 69 LEU A C 1
ATOM 543 O O . LEU A 1 69 ? -11.675 -6.275 12.520 1.00 87.44 69 LEU A O 1
ATOM 547 N N . LYS A 1 70 ? -13.242 -7.207 11.204 1.00 90.69 70 LYS A N 1
ATOM 548 C CA . LYS A 1 70 ? -13.881 -8.015 12.257 1.00 90.69 70 LYS A CA 1
ATOM 549 C C . LYS A 1 70 ? -12.985 -9.120 12.815 1.00 90.69 70 LYS A C 1
ATOM 551 O O . LYS A 1 70 ? -13.181 -9.522 13.954 1.00 90.69 70 LYS A O 1
ATOM 556 N N . SER A 1 71 ? -12.040 -9.622 12.022 1.00 89.62 71 SER A N 1
ATOM 557 C CA . SER A 1 71 ? -11.115 -10.681 12.441 1.00 89.62 71 SER A CA 1
ATOM 558 C C . SER A 1 71 ? -9.914 -10.178 13.247 1.00 89.62 71 SER A C 1
ATOM 560 O O . SER A 1 71 ? -9.146 -10.993 13.752 1.00 89.62 71 SER A O 1
ATOM 562 N N . LEU A 1 72 ? -9.721 -8.857 13.354 1.00 87.69 72 LEU A N 1
ATOM 563 C CA . LEU A 1 72 ? -8.604 -8.288 14.103 1.00 87.69 72 LEU A CA 1
ATOM 564 C C . LEU A 1 72 ? -8.812 -8.465 15.610 1.00 87.69 72 LEU A C 1
ATOM 566 O O . LEU A 1 72 ? -9.796 -7.982 16.169 1.00 87.69 72 LEU A O 1
ATOM 570 N N . ASP A 1 73 ? -7.837 -9.084 16.274 1.00 87.25 73 ASP A N 1
ATOM 571 C CA . ASP A 1 73 ? -7.757 -9.071 17.733 1.00 87.25 73 ASP A CA 1
ATOM 572 C C . ASP A 1 73 ? -7.160 -7.739 18.201 1.00 87.25 73 ASP 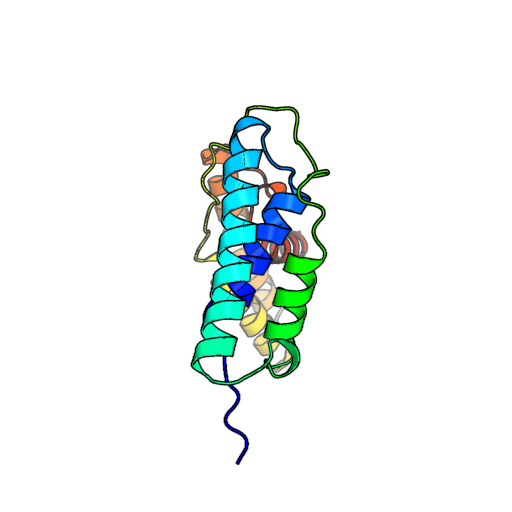A C 1
ATOM 574 O O . ASP A 1 73 ? -5.942 -7.540 18.234 1.00 87.25 73 ASP A O 1
ATOM 578 N N . LEU A 1 74 ? -8.041 -6.806 18.560 1.00 86.69 74 LEU A N 1
ATOM 579 C CA . LEU A 1 74 ? -7.660 -5.477 19.034 1.00 86.69 74 LEU A CA 1
ATOM 580 C C . LEU A 1 74 ? -6.908 -5.502 20.372 1.00 86.69 74 LEU A C 1
ATOM 582 O O . LEU A 1 74 ? -6.243 -4.520 20.695 1.00 86.69 74 LEU A O 1
ATOM 586 N N . ASN A 1 75 ? -6.955 -6.605 21.123 1.00 82.62 75 ASN A N 1
ATOM 587 C CA . ASN A 1 75 ? -6.227 -6.750 22.385 1.00 82.62 75 ASN A CA 1
ATOM 588 C C . ASN A 1 75 ? -4.797 -7.273 22.184 1.00 82.62 75 ASN A C 1
ATOM 590 O O . ASN A 1 75 ? -3.985 -7.218 23.106 1.00 82.62 75 ASN A O 1
ATOM 594 N N . ARG A 1 76 ? -4.476 -7.786 20.990 1.00 82.31 76 ARG A N 1
ATOM 595 C CA . ARG A 1 76 ? -3.172 -8.377 20.650 1.00 82.31 76 ARG A CA 1
ATOM 596 C C . ARG A 1 76 ? -2.609 -7.772 19.371 1.00 82.31 76 ARG A C 1
ATOM 598 O O . ARG A 1 76 ? -2.330 -8.464 18.393 1.00 82.31 76 ARG A O 1
ATOM 605 N N . LEU A 1 77 ? -2.438 -6.456 19.390 1.00 84.12 77 LEU A N 1
ATOM 606 C CA . LEU A 1 77 ? -1.875 -5.724 18.263 1.00 84.12 77 LEU A CA 1
ATOM 607 C C . LEU A 1 77 ? -0.343 -5.870 18.211 1.00 84.12 77 LEU A C 1
ATOM 609 O O . LEU A 1 77 ? 0.310 -5.826 19.256 1.00 84.12 77 LEU A O 1
ATOM 613 N N . PRO A 1 78 ? 0.254 -6.017 17.012 1.00 79.38 78 PRO A N 1
ATOM 614 C CA . PRO A 1 78 ? 1.702 -6.035 16.852 1.00 79.38 78 PRO A CA 1
ATOM 615 C C . PRO A 1 78 ? 2.265 -4.665 17.236 1.00 79.38 78 PRO A C 1
ATOM 617 O O . PRO A 1 78 ? 1.964 -3.662 16.589 1.00 79.38 78 PRO A O 1
ATOM 620 N N . MET A 1 79 ? 3.068 -4.620 18.296 1.00 82.25 79 MET A N 1
ATOM 621 C CA . MET A 1 79 ? 3.684 -3.387 18.785 1.00 82.25 79 MET A CA 1
ATOM 622 C C . MET A 1 79 ? 5.090 -3.230 18.212 1.00 82.25 79 MET A C 1
ATOM 624 O O . MET A 1 79 ? 5.839 -4.206 18.136 1.00 82.25 79 MET A O 1
ATOM 628 N N . ARG A 1 80 ? 5.487 -2.002 17.871 1.00 79.38 80 ARG A N 1
ATOM 629 C CA . ARG A 1 80 ? 6.896 -1.670 17.607 1.00 79.38 80 ARG A CA 1
ATOM 630 C C . ARG A 1 80 ? 7.479 -0.904 18.797 1.00 79.38 80 ARG A C 1
ATOM 632 O O . ARG A 1 80 ? 6.849 0.012 19.310 1.00 79.38 80 ARG A O 1
ATOM 639 N N . GLN A 1 81 ? 8.672 -1.298 19.242 1.00 65.25 81 GLN A N 1
ATOM 640 C CA . GLN A 1 81 ? 9.295 -0.806 20.485 1.00 65.25 81 GLN A CA 1
ATOM 641 C C . GLN A 1 81 ? 9.944 0.578 20.364 1.00 65.25 81 GLN A C 1
ATOM 643 O O . GLN A 1 81 ? 10.331 1.171 21.366 1.00 65.25 81 GLN A O 1
ATOM 648 N N . THR A 1 82 ? 10.085 1.096 19.148 1.00 56.62 82 THR A N 1
ATOM 649 C CA . THR A 1 82 ? 10.831 2.324 18.903 1.00 56.62 82 THR A CA 1
ATOM 650 C C . THR A 1 82 ? 9.883 3.470 18.586 1.00 56.62 82 THR A C 1
ATOM 652 O O . THR A 1 82 ? 9.237 3.475 17.543 1.00 56.62 82 THR A O 1
ATOM 655 N N . ASP A 1 83 ? 9.895 4.472 19.465 1.00 49.88 83 ASP A N 1
ATOM 656 C CA . ASP A 1 83 ? 9.241 5.782 19.335 1.00 49.88 83 ASP A CA 1
ATOM 657 C C . ASP A 1 83 ? 9.903 6.687 18.277 1.00 49.88 83 ASP A C 1
ATOM 659 O O . ASP A 1 83 ? 9.579 7.866 18.145 1.00 49.88 83 ASP A O 1
ATOM 663 N N . GLN A 1 84 ? 10.824 6.142 17.469 1.00 47.78 84 GLN A N 1
ATOM 664 C CA . GLN A 1 84 ? 11.140 6.754 16.184 1.00 47.78 84 GLN A CA 1
ATOM 665 C C . GLN A 1 84 ? 9.918 6.542 15.300 1.00 47.78 84 GLN A C 1
ATOM 667 O O . GLN A 1 84 ? 9.837 5.611 14.494 1.00 47.78 84 GLN A O 1
ATOM 672 N N . ALA A 1 85 ? 8.950 7.444 15.451 1.00 45.31 85 ALA A N 1
ATOM 673 C CA . ALA A 1 85 ? 8.126 7.844 14.336 1.00 45.31 85 ALA A CA 1
ATOM 674 C C . ALA A 1 85 ? 9.046 7.886 13.107 1.00 45.31 85 ALA A C 1
ATOM 676 O O . ALA A 1 85 ? 10.106 8.520 13.166 1.00 45.31 85 ALA A O 1
ATOM 677 N N . PRO A 1 86 ? 8.722 7.203 12.000 1.00 47.31 86 PRO A N 1
ATOM 678 C CA . PRO A 1 86 ? 9.346 7.567 10.753 1.00 47.31 86 PRO A CA 1
ATOM 679 C C . PRO A 1 86 ? 8.863 8.993 10.469 1.00 47.31 86 PRO A C 1
ATOM 681 O O . PRO A 1 86 ? 7.834 9.204 9.839 1.00 47.31 86 PRO A O 1
ATOM 684 N N . THR A 1 87 ? 9.615 9.988 10.944 1.00 45.66 87 THR A N 1
ATOM 685 C CA . THR A 1 87 ? 9.471 11.425 10.649 1.00 45.66 87 THR A CA 1
ATOM 686 C C . THR A 1 87 ? 9.818 11.718 9.188 1.00 45.66 87 THR A C 1
ATOM 688 O O . THR A 1 87 ? 10.016 12.857 8.784 1.00 45.66 87 THR A O 1
ATOM 691 N N . VAL A 1 88 ? 9.904 10.678 8.364 1.00 47.38 88 VAL A N 1
ATOM 692 C CA . VAL A 1 88 ? 9.983 10.798 6.928 1.00 47.38 88 VAL A CA 1
ATOM 693 C C . VAL A 1 88 ? 8.550 10.650 6.419 1.00 47.38 88 VAL A C 1
ATOM 695 O O . VAL A 1 88 ? 8.051 9.522 6.339 1.00 47.38 88 VAL A O 1
ATOM 698 N N . PRO A 1 89 ? 7.847 11.751 6.090 1.00 43.94 89 PRO A N 1
ATOM 699 C CA . PRO A 1 89 ? 6.572 11.646 5.395 1.00 43.94 89 PRO A CA 1
ATOM 700 C C . PRO A 1 89 ? 6.758 10.735 4.176 1.00 43.94 89 PRO A C 1
ATOM 702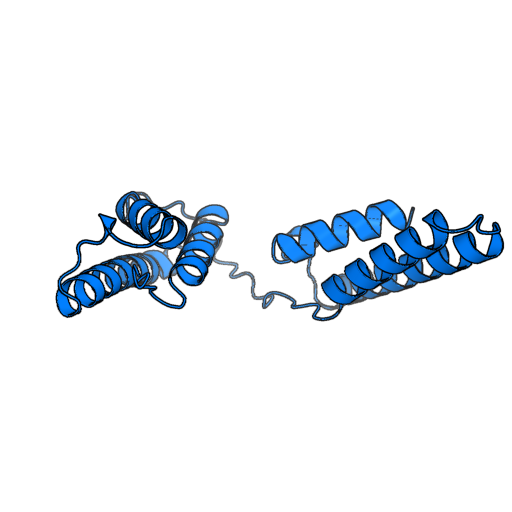 O O . PRO A 1 89 ? 7.781 10.853 3.494 1.00 43.94 89 PRO A O 1
ATOM 705 N N . PRO A 1 90 ? 5.810 9.824 3.881 1.00 48.41 90 PRO A N 1
ATOM 706 C CA . PRO A 1 90 ? 5.963 8.880 2.785 1.00 48.41 90 PRO A CA 1
ATOM 707 C C . PRO A 1 90 ? 6.265 9.663 1.513 1.00 48.41 90 PRO A C 1
ATOM 709 O O . PRO A 1 90 ? 5.425 10.431 1.030 1.00 48.41 90 PRO A O 1
ATOM 712 N N . ILE A 1 91 ? 7.484 9.500 0.989 1.00 48.91 91 ILE A N 1
ATOM 713 C CA . ILE A 1 91 ? 7.912 10.226 -0.197 1.00 48.91 91 ILE A CA 1
ATOM 714 C C . ILE A 1 91 ? 7.055 9.722 -1.348 1.00 48.91 91 ILE A C 1
ATOM 716 O O . ILE A 1 91 ? 7.265 8.650 -1.919 1.00 48.91 91 ILE A O 1
ATOM 720 N N . ARG A 1 92 ? 6.060 10.525 -1.716 1.00 50.38 92 ARG A N 1
ATOM 721 C CA . ARG A 1 92 ? 5.331 10.345 -2.962 1.00 50.38 92 ARG A CA 1
ATOM 722 C C . ARG A 1 92 ? 6.219 10.863 -4.077 1.00 50.38 92 ARG A C 1
ATOM 724 O O . ARG A 1 92 ? 6.120 12.023 -4.473 1.00 50.38 92 ARG A O 1
ATOM 731 N N . ILE A 1 93 ? 7.076 9.994 -4.605 1.00 60.53 93 ILE A N 1
ATOM 732 C CA . ILE A 1 93 ? 7.727 10.229 -5.893 1.00 60.53 93 ILE A CA 1
ATOM 733 C C . ILE A 1 93 ? 6.631 10.093 -6.953 1.00 60.53 93 ILE A C 1
ATOM 735 O O . ILE A 1 93 ? 6.463 9.038 -7.560 1.00 60.53 93 ILE A O 1
ATOM 739 N N . LYS A 1 94 ? 5.825 11.152 -7.130 1.00 55.97 94 LYS A N 1
ATOM 740 C CA . LYS A 1 94 ? 4.672 11.185 -8.052 1.00 55.97 94 LYS A CA 1
ATOM 741 C C . LYS A 1 94 ? 5.047 10.756 -9.477 1.00 55.97 94 LYS A C 1
ATOM 743 O O . LYS A 1 94 ? 4.193 10.289 -10.217 1.00 55.97 94 LYS A O 1
ATOM 748 N N . ASN A 1 95 ? 6.325 10.865 -9.830 1.00 64.62 95 ASN A N 1
ATOM 749 C CA . ASN A 1 95 ? 6.832 10.535 -11.152 1.00 64.62 95 ASN A CA 1
ATOM 750 C C . ASN A 1 95 ? 7.295 9.080 -11.309 1.00 64.62 95 ASN A C 1
ATOM 752 O O . ASN A 1 95 ? 7.486 8.668 -12.443 1.00 64.62 95 ASN A O 1
ATOM 756 N N . LEU A 1 96 ? 7.456 8.286 -10.242 1.00 70.75 96 LEU A N 1
ATOM 757 C CA . LEU A 1 96 ? 8.052 6.946 -10.365 1.00 70.75 96 LEU A CA 1
ATOM 758 C C . LEU A 1 96 ? 7.158 5.968 -11.138 1.00 70.75 96 LEU A C 1
ATOM 760 O O . LEU A 1 96 ? 7.636 5.224 -11.991 1.00 70.75 96 LEU A O 1
ATOM 764 N N . LEU A 1 97 ? 5.849 6.015 -10.878 1.00 71.75 97 LEU A N 1
ATOM 765 C CA . LEU A 1 97 ? 4.864 5.238 -11.633 1.00 71.75 97 LEU A CA 1
ATOM 766 C C . LEU A 1 97 ? 4.835 5.665 -13.103 1.00 71.75 97 LEU A C 1
ATOM 768 O O . LEU A 1 97 ? 4.879 4.815 -13.983 1.00 71.75 97 LEU A O 1
ATOM 772 N N . ARG A 1 98 ? 4.884 6.976 -13.365 1.00 72.25 98 ARG A N 1
ATOM 773 C CA . ARG A 1 98 ? 4.953 7.527 -14.724 1.00 72.25 98 ARG A CA 1
ATOM 774 C C . ARG A 1 98 ? 6.234 7.111 -15.460 1.00 72.25 98 ARG A C 1
ATOM 776 O O . ARG A 1 98 ? 6.188 6.862 -16.657 1.00 72.25 98 ARG A O 1
ATOM 783 N N . ILE A 1 99 ? 7.366 7.024 -14.756 1.00 74.69 99 ILE A N 1
ATOM 784 C CA . ILE A 1 99 ? 8.630 6.520 -15.313 1.00 74.69 99 ILE A CA 1
ATOM 785 C C . ILE A 1 99 ? 8.480 5.039 -15.674 1.00 74.69 99 ILE A C 1
ATOM 787 O O . ILE A 1 99 ? 8.834 4.661 -16.782 1.00 74.69 99 ILE A O 1
ATOM 791 N N . CYS A 1 100 ? 7.888 4.213 -14.804 1.00 76.94 100 CYS A N 1
ATOM 792 C CA . CYS A 1 100 ? 7.637 2.801 -15.117 1.00 76.94 100 CYS A CA 1
ATOM 793 C C . CYS A 1 100 ? 6.711 2.625 -16.327 1.00 76.94 100 CYS A C 1
ATOM 795 O O . CYS A 1 100 ? 7.007 1.821 -17.204 1.00 76.94 100 CYS A O 1
ATOM 797 N N . GLU A 1 101 ? 5.625 3.396 -16.406 1.00 80.12 101 GLU A N 1
ATOM 798 C CA . GLU A 1 101 ? 4.715 3.391 -17.558 1.00 80.12 101 GLU A CA 1
ATOM 799 C C . GLU A 1 101 ? 5.425 3.804 -18.853 1.00 80.12 101 GLU A C 1
ATOM 801 O O . GLU A 1 101 ? 5.169 3.229 -19.910 1.00 80.12 101 GLU A O 1
ATOM 806 N N . TRP A 1 102 ? 6.326 4.787 -18.787 1.00 82.69 102 TRP A N 1
ATOM 807 C CA . TRP A 1 102 ? 7.133 5.197 -19.934 1.00 82.69 102 TRP A CA 1
ATOM 808 C C . TRP A 1 102 ? 8.105 4.092 -20.372 1.00 82.69 102 TRP A C 1
ATOM 810 O O . TRP A 1 102 ? 8.115 3.742 -21.548 1.00 82.69 102 TRP A O 1
ATOM 820 N N . VAL A 1 103 ? 8.840 3.471 -19.440 1.00 81.12 103 VAL A N 1
ATOM 821 C CA . VAL A 1 103 ? 9.762 2.361 -19.754 1.00 81.12 103 VAL A CA 1
ATOM 822 C C . VAL A 1 103 ? 9.013 1.182 -20.377 1.00 81.12 103 VAL A C 1
ATOM 824 O O . VAL A 1 103 ? 9.473 0.611 -21.359 1.00 81.12 103 VAL A O 1
ATOM 827 N N . GLN A 1 104 ? 7.830 0.841 -19.859 1.00 82.31 104 GLN A N 1
ATOM 828 C CA . GLN A 1 104 ? 6.994 -0.220 -20.427 1.00 82.31 104 GLN A CA 1
ATOM 829 C C . GLN A 1 104 ? 6.552 0.092 -21.861 1.00 82.31 104 GLN A C 1
ATOM 831 O O . GLN A 1 104 ? 6.555 -0.800 -22.707 1.00 82.31 104 GLN A O 1
ATOM 836 N N . LYS A 1 105 ? 6.203 1.351 -22.153 1.00 84.50 105 LYS A N 1
ATOM 837 C CA . LYS A 1 105 ? 5.861 1.788 -23.514 1.00 84.50 105 LYS A CA 1
ATOM 838 C C . LYS A 1 105 ? 7.059 1.733 -24.454 1.00 84.50 105 LYS A C 1
ATOM 840 O O . LYS A 1 105 ? 6.899 1.279 -25.582 1.00 84.50 105 LYS A O 1
ATOM 845 N N . GLU A 1 106 ? 8.242 2.140 -24.002 1.00 82.75 106 GLU A N 1
ATOM 846 C CA . GLU A 1 106 ? 9.455 2.022 -24.814 1.00 82.75 106 GLU A CA 1
ATOM 847 C C . GLU A 1 106 ? 9.821 0.562 -25.069 1.00 82.75 106 GLU A C 1
ATOM 849 O O . GLU A 1 106 ? 10.148 0.213 -26.196 1.00 82.75 106 GLU A O 1
ATOM 854 N N . PHE A 1 107 ? 9.680 -0.320 -24.080 1.00 81.88 107 PHE A N 1
ATOM 855 C CA . PHE A 1 107 ? 9.913 -1.752 -24.278 1.00 81.88 107 PHE A CA 1
ATOM 856 C C . PHE A 1 107 ? 8.923 -2.359 -25.270 1.00 81.88 107 PHE A C 1
ATOM 858 O O . PHE A 1 107 ? 9.336 -3.107 -26.149 1.00 81.88 107 PHE A O 1
ATOM 865 N N . ALA A 1 108 ? 7.640 -1.997 -25.189 1.00 83.12 108 ALA A N 1
ATOM 866 C CA . ALA A 1 108 ? 6.652 -2.415 -26.181 1.00 83.12 108 ALA A CA 1
ATOM 867 C C . ALA A 1 108 ? 7.016 -1.906 -27.588 1.00 83.12 108 ALA A C 1
ATOM 869 O O . ALA A 1 108 ? 7.005 -2.674 -28.545 1.00 83.12 108 ALA A O 1
ATOM 870 N N . ARG A 1 109 ? 7.437 -0.639 -27.709 1.00 84.50 109 AR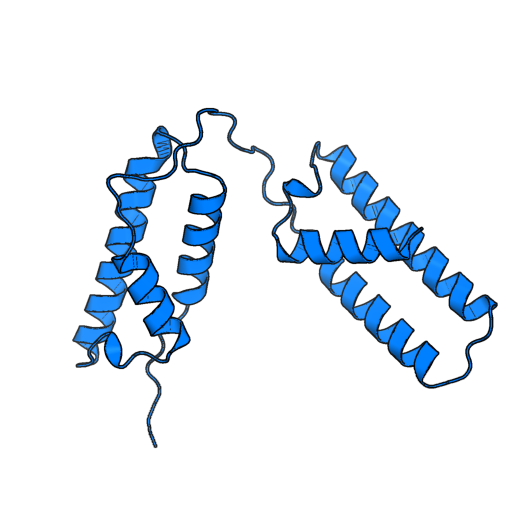G A N 1
ATOM 871 C CA . ARG A 1 109 ? 7.877 -0.045 -28.981 1.00 84.50 109 ARG A CA 1
ATOM 872 C C . ARG A 1 109 ? 9.103 -0.754 -29.568 1.00 84.50 109 ARG A C 1
ATOM 874 O O . ARG A 1 109 ? 9.164 -0.944 -30.779 1.00 84.50 109 ARG A O 1
ATOM 881 N N . LEU A 1 110 ? 10.077 -1.100 -28.726 1.00 82.25 110 LEU A N 1
ATOM 882 C CA . LEU A 1 110 ? 11.291 -1.824 -29.117 1.00 82.25 110 LEU A CA 1
ATOM 883 C C . LEU A 1 110 ? 11.014 -3.303 -29.432 1.00 82.25 110 LEU A C 1
ATOM 885 O O . LEU A 1 110 ? 11.782 -3.912 -30.164 1.00 82.25 110 LEU A O 1
ATOM 889 N N . ALA A 1 111 ? 9.945 -3.888 -28.888 1.00 81.88 111 ALA A N 1
ATOM 890 C CA . ALA A 1 111 ? 9.531 -5.256 -29.197 1.00 81.88 111 ALA A CA 1
ATOM 891 C C . ALA A 1 111 ? 8.755 -5.351 -30.524 1.00 81.88 111 ALA A C 1
ATOM 893 O O . ALA A 1 111 ? 8.863 -6.355 -31.224 1.00 81.88 111 ALA A O 1
ATOM 894 N N . ASP A 1 112 ? 8.001 -4.307 -30.885 1.00 82.94 112 ASP A N 1
ATOM 895 C CA . ASP A 1 112 ? 7.178 -4.268 -32.103 1.00 82.94 112 ASP A CA 1
ATOM 896 C C . ASP A 1 112 ? 7.991 -4.131 -33.402 1.00 82.94 112 ASP A C 1
ATOM 898 O O . ASP A 1 112 ? 7.498 -4.447 -34.488 1.00 82.94 112 ASP A O 1
ATOM 902 N N . LYS A 1 113 ? 9.226 -3.626 -33.330 1.00 78.88 113 LYS A N 1
ATOM 903 C CA . LYS A 1 113 ? 10.116 -3.449 -34.487 1.00 78.88 113 LYS A CA 1
ATOM 904 C C . LYS A 1 113 ? 11.544 -3.808 -34.099 1.00 78.88 113 LYS A C 1
ATOM 906 O O . LYS A 1 113 ? 11.919 -3.507 -32.973 1.00 78.88 113 LYS A O 1
ATOM 911 N N . PRO A 1 114 ? 12.361 -4.366 -35.011 1.00 74.00 114 PRO A N 1
ATOM 912 C CA . PRO A 1 114 ? 13.780 -4.558 -34.741 1.00 74.00 114 PRO A CA 1
ATOM 913 C C . PRO A 1 114 ? 14.404 -3.203 -34.406 1.00 74.00 114 PRO A C 1
ATOM 915 O O . PRO A 1 114 ? 14.479 -2.312 -35.253 1.00 74.00 114 PRO A O 1
ATOM 918 N N . ALA A 1 115 ? 14.764 -3.043 -33.138 1.00 76.94 115 ALA A N 1
ATOM 919 C CA . ALA A 1 115 ? 15.466 -1.879 -32.650 1.00 76.94 115 ALA A CA 1
ATOM 920 C C . ALA A 1 115 ? 16.957 -2.026 -32.935 1.00 76.94 115 ALA A C 1
ATOM 922 O O . ALA A 1 115 ? 17.502 -3.126 -32.842 1.00 76.94 115 ALA A O 1
ATOM 923 N N . ASP A 1 116 ? 17.609 -0.918 -33.260 1.00 84.25 116 ASP A N 1
ATOM 924 C CA . ASP A 1 116 ? 19.065 -0.888 -33.315 1.00 84.25 116 ASP A CA 1
ATOM 925 C C . ASP A 1 116 ? 19.671 -0.700 -31.910 1.00 84.25 116 ASP A C 1
ATOM 927 O O . ASP A 1 116 ? 19.015 -0.243 -30.964 1.00 84.25 116 ASP A O 1
ATOM 931 N N . ASP A 1 117 ? 20.953 -1.036 -31.780 1.00 81.25 117 ASP A N 1
ATOM 932 C CA . ASP A 1 117 ? 21.688 -0.945 -30.514 1.00 81.25 117 ASP A CA 1
ATOM 933 C C . ASP A 1 117 ? 21.700 0.483 -29.938 1.00 81.25 117 ASP A C 1
ATOM 935 O O . ASP A 1 117 ? 21.751 0.667 -28.721 1.00 81.25 117 ASP A O 1
ATOM 939 N N . SER A 1 118 ? 21.595 1.514 -30.786 1.00 80.50 118 SER A N 1
ATOM 940 C CA . SER A 1 118 ? 21.587 2.917 -30.355 1.00 80.50 118 SER A CA 1
ATOM 941 C C . SER A 1 118 ? 20.267 3.313 -29.685 1.00 80.50 118 SER A C 1
ATOM 943 O O . SER A 1 118 ? 20.255 4.061 -28.700 1.00 80.50 118 SER A O 1
ATOM 945 N N . GLN A 1 119 ? 19.148 2.763 -30.157 1.00 79.88 119 GLN A N 1
ATOM 946 C CA . GLN A 1 119 ? 17.827 2.948 -29.566 1.00 79.88 119 GLN A CA 1
ATOM 947 C C . GLN A 1 119 ? 17.739 2.260 -28.205 1.00 79.88 119 GLN A C 1
ATOM 949 O O . GLN A 1 119 ? 17.237 2.854 -27.248 1.00 79.88 119 GLN A O 1
ATOM 954 N N . VAL A 1 120 ? 18.275 1.041 -28.098 1.00 82.31 120 VAL A N 1
ATOM 955 C CA . VAL A 1 120 ? 18.358 0.307 -26.828 1.00 82.31 120 VAL A CA 1
ATOM 956 C C . VAL A 1 120 ? 19.256 1.050 -25.835 1.00 82.31 120 VAL A C 1
ATOM 958 O O . VAL A 1 120 ? 18.847 1.280 -24.696 1.00 82.31 120 VAL A O 1
ATOM 961 N N . ALA A 1 121 ? 20.430 1.516 -26.273 1.00 81.81 121 ALA A N 1
ATOM 962 C CA . ALA A 1 121 ? 21.351 2.290 -25.440 1.00 81.81 121 ALA A CA 1
ATOM 963 C C . ALA A 1 121 ? 20.735 3.608 -24.942 1.00 81.81 121 ALA A C 1
ATOM 965 O O . ALA A 1 121 ? 20.933 3.990 -23.788 1.00 81.81 121 ALA A O 1
ATOM 966 N N . THR A 1 122 ? 19.941 4.285 -25.775 1.00 81.00 122 THR A N 1
ATOM 967 C CA . THR A 1 122 ? 19.245 5.525 -25.395 1.00 81.00 122 THR A CA 1
ATOM 968 C C . THR A 1 122 ? 18.237 5.283 -24.271 1.00 81.00 122 THR A C 1
ATOM 970 O O . THR A 1 122 ? 18.230 6.013 -23.275 1.00 81.00 122 THR A O 1
ATOM 973 N N . VAL A 1 123 ? 17.413 4.237 -24.399 1.00 81.00 123 VAL A N 1
ATOM 974 C CA . VAL A 1 123 ? 16.426 3.873 -23.372 1.00 81.00 123 VAL A CA 1
ATOM 975 C C . VAL A 1 123 ? 17.127 3.451 -22.082 1.00 81.00 123 VAL A C 1
ATOM 977 O O . VAL A 1 123 ? 16.739 3.910 -21.007 1.00 81.00 123 VAL A O 1
ATOM 980 N N . LEU A 1 124 ? 18.202 2.662 -22.172 1.00 83.31 124 LEU A N 1
ATOM 981 C CA . LEU A 1 124 ? 19.005 2.260 -21.015 1.00 83.31 124 LEU A CA 1
ATOM 982 C C . LEU A 1 124 ? 19.595 3.471 -20.278 1.00 83.31 124 LEU A C 1
ATOM 984 O O . LEU A 1 124 ? 19.430 3.594 -19.064 1.00 83.31 124 LEU A O 1
ATOM 988 N N . HIS A 1 125 ? 20.202 4.413 -21.002 1.00 81.88 125 HIS A N 1
ATOM 989 C CA . HIS A 1 125 ? 20.766 5.629 -20.413 1.00 81.88 125 HIS A CA 1
ATOM 990 C C . HIS A 1 125 ? 19.694 6.486 -19.718 1.00 81.88 125 HIS A C 1
ATOM 992 O O . HIS A 1 125 ? 19.916 7.038 -18.637 1.00 81.88 125 HIS A O 1
ATOM 998 N N . GLN A 1 126 ? 18.492 6.576 -20.295 1.00 77.62 126 GLN A N 1
ATOM 999 C CA . GLN A 1 126 ? 17.363 7.257 -19.656 1.00 77.62 126 GLN A CA 1
ATOM 1000 C C . GLN A 1 126 ? 16.894 6.537 -18.387 1.00 77.62 126 GLN A C 1
ATOM 1002 O O . GLN A 1 126 ? 16.669 7.199 -17.372 1.00 77.62 126 GLN A O 1
ATOM 1007 N N . VAL A 1 127 ? 16.799 5.204 -18.393 1.00 80.25 127 VAL A N 1
ATOM 1008 C CA . VAL A 1 127 ? 16.470 4.409 -17.196 1.00 80.25 127 VAL A CA 1
ATOM 1009 C C . VAL A 1 127 ? 17.508 4.622 -16.092 1.00 80.25 127 VAL A C 1
ATOM 1011 O O . VAL A 1 127 ? 17.137 4.856 -14.937 1.00 80.25 127 VAL A O 1
ATOM 1014 N N . GLN A 1 128 ? 18.796 4.616 -16.437 1.00 83.94 128 GLN A N 1
ATOM 1015 C CA . GLN A 1 128 ? 19.900 4.872 -15.510 1.00 83.94 128 GLN A CA 1
ATOM 1016 C C . GLN A 1 128 ? 19.811 6.273 -14.898 1.00 83.94 128 GLN A C 1
ATOM 1018 O O . GLN A 1 128 ? 19.771 6.408 -13.676 1.00 83.94 128 GLN A O 1
ATOM 1023 N N . SER A 1 129 ? 19.669 7.312 -15.726 1.00 77.19 129 SER A N 1
ATOM 1024 C CA . SER A 1 129 ? 19.556 8.705 -15.273 1.00 77.19 129 SER A CA 1
ATOM 1025 C C . SER A 1 129 ? 18.362 8.929 -14.332 1.00 77.19 129 SER A C 1
ATOM 1027 O O . SER A 1 129 ? 18.489 9.574 -13.283 1.00 77.19 129 SER A O 1
ATOM 1029 N N . GLN A 1 130 ? 17.201 8.351 -14.655 1.00 77.69 130 GLN A N 1
ATOM 1030 C CA . GLN A 1 130 ? 16.007 8.443 -13.810 1.00 77.69 130 GLN A CA 1
ATOM 1031 C C . GLN A 1 130 ? 16.198 7.702 -12.482 1.00 77.69 130 GLN A C 1
ATOM 1033 O O . GLN A 1 130 ? 15.836 8.225 -11.427 1.00 77.69 130 GLN A O 1
ATOM 1038 N N . THR A 1 131 ? 16.815 6.520 -12.512 1.00 82.75 131 THR A N 1
ATOM 1039 C CA . THR A 1 131 ? 17.117 5.740 -11.305 1.00 82.75 131 THR A CA 1
ATOM 1040 C C . THR A 1 131 ? 18.085 6.493 -10.391 1.00 82.75 131 THR A C 1
ATOM 1042 O O . THR A 1 131 ? 17.798 6.645 -9.204 1.00 82.75 131 THR A O 1
ATOM 1045 N N . SER A 1 132 ? 19.163 7.068 -10.933 1.00 79.94 132 SER A N 1
ATOM 1046 C CA . SER A 1 132 ? 20.109 7.892 -10.168 1.00 79.94 132 SER A CA 1
ATOM 1047 C C . SER A 1 132 ? 19.458 9.142 -9.572 1.00 79.94 132 SER A C 1
ATOM 1049 O O . SER A 1 132 ? 19.749 9.504 -8.434 1.00 79.94 132 SER A O 1
ATOM 1051 N N . THR A 1 133 ? 18.532 9.781 -10.293 1.00 76.62 133 THR A N 1
ATOM 1052 C CA . THR A 1 133 ? 17.767 10.931 -9.775 1.00 76.62 133 THR A CA 1
ATOM 1053 C C . THR A 1 133 ? 16.912 10.538 -8.570 1.00 76.62 133 THR A C 1
ATOM 1055 O O . THR A 1 133 ? 16.866 11.245 -7.562 1.00 76.62 133 THR A O 1
ATOM 1058 N N . VAL A 1 134 ? 16.247 9.384 -8.648 1.00 76.94 134 VAL A N 1
ATOM 1059 C CA . VAL A 1 134 ? 15.432 8.837 -7.557 1.00 76.94 134 VAL A CA 1
ATOM 1060 C C . VAL A 1 134 ? 16.304 8.485 -6.349 1.00 76.94 134 VAL A C 1
ATOM 1062 O O . VAL A 1 134 ? 15.937 8.810 -5.221 1.00 76.94 134 VAL A O 1
ATOM 1065 N N . GLU A 1 135 ? 17.477 7.889 -6.567 1.00 82.44 135 GLU A N 1
ATOM 1066 C CA . GLU A 1 135 ? 18.456 7.591 -5.513 1.00 82.44 135 GLU A CA 1
ATOM 1067 C C . GLU A 1 135 ? 19.008 8.847 -4.840 1.00 82.44 135 GLU A C 1
ATOM 1069 O O . GLU A 1 135 ? 19.105 8.887 -3.613 1.00 82.44 135 GLU A O 1
ATOM 1074 N N . ALA A 1 136 ? 19.317 9.891 -5.612 1.00 76.81 136 ALA A N 1
ATOM 1075 C CA . ALA A 1 136 ? 19.749 11.176 -5.076 1.00 76.81 136 ALA A CA 1
ATOM 1076 C C . ALA A 1 136 ? 18.659 11.811 -4.198 1.00 76.81 136 ALA A C 1
ATOM 1078 O O . ALA A 1 136 ? 18.948 12.237 -3.084 1.00 76.81 136 ALA A O 1
ATOM 1079 N N . LEU A 1 137 ? 17.398 11.789 -4.646 1.00 72.12 137 LEU A N 1
ATOM 1080 C CA . LEU A 1 137 ? 16.251 12.276 -3.869 1.00 72.12 137 LEU A CA 1
ATOM 1081 C C . LEU A 1 137 ? 16.014 11.477 -2.581 1.00 72.12 137 LEU A C 1
ATOM 1083 O O . LEU A 1 137 ? 15.613 12.048 -1.568 1.00 72.12 137 LEU A O 1
ATOM 1087 N N . MET A 1 138 ? 16.229 10.159 -2.613 1.00 73.81 138 MET A N 1
ATOM 1088 C CA . MET A 1 138 ? 16.157 9.319 -1.415 1.00 73.81 138 MET A CA 1
ATOM 1089 C C . MET A 1 138 ? 17.281 9.660 -0.434 1.00 73.81 138 MET A C 1
ATOM 1091 O O . MET A 1 138 ? 17.013 9.822 0.756 1.00 73.81 138 MET A O 1
ATOM 1095 N N . ARG A 1 139 ? 18.512 9.844 -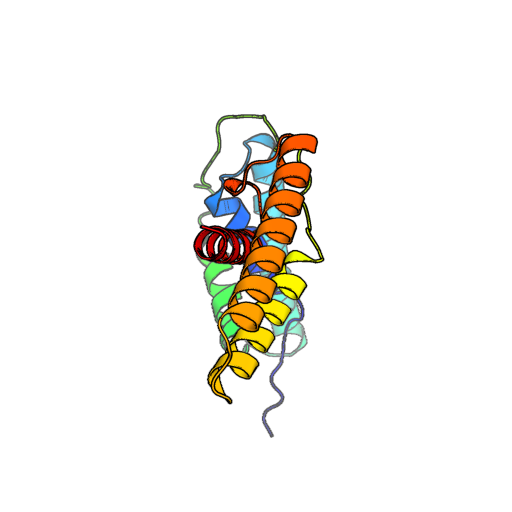0.931 1.00 75.56 139 ARG A N 1
ATOM 1096 C CA . ARG A 1 139 ? 19.684 10.200 -0.119 1.00 75.56 139 ARG A CA 1
ATOM 1097 C C . ARG A 1 139 ? 19.538 11.570 0.543 1.00 75.56 139 ARG A C 1
ATOM 1099 O O . ARG A 1 139 ? 19.749 11.674 1.745 1.00 75.56 139 ARG A O 1
ATOM 1106 N N . ASP A 1 140 ? 19.126 12.580 -0.219 1.00 68.88 140 ASP A N 1
ATOM 1107 C CA . ASP A 1 140 ? 18.919 13.959 0.250 1.00 68.88 140 ASP A CA 1
ATOM 1108 C C . ASP A 1 140 ? 17.889 14.043 1.390 1.00 68.88 140 ASP A C 1
ATOM 1110 O O . ASP A 1 140 ? 17.978 14.872 2.289 1.00 68.88 140 ASP A O 1
ATOM 1114 N N . ARG A 1 141 ? 16.929 13.113 1.404 1.00 65.81 141 ARG A N 1
ATOM 1115 C CA . ARG A 1 141 ? 15.863 13.041 2.410 1.00 65.81 141 ARG A CA 1
ATOM 1116 C C . ARG A 1 141 ? 16.085 11.976 3.482 1.00 65.81 141 ARG A C 1
ATOM 1118 O O . ARG A 1 141 ? 15.127 11.613 4.164 1.00 65.81 141 ARG A O 1
ATOM 1125 N N . GLY A 1 142 ? 17.294 11.419 3.594 1.00 67.19 142 GLY A N 1
ATOM 1126 C CA . GLY A 1 142 ? 17.618 10.378 4.581 1.00 67.19 142 GLY A CA 1
ATOM 1127 C C . GLY A 1 142 ? 16.699 9.152 4.507 1.00 67.19 142 GLY A C 1
ATOM 1128 O O . GLY A 1 142 ? 16.415 8.516 5.518 1.00 67.19 142 GLY A O 1
ATOM 1129 N N . SER A 1 143 ? 16.165 8.858 3.323 1.00 66.25 143 SER A N 1
ATOM 1130 C CA . SER A 1 143 ? 15.144 7.837 3.103 1.00 66.25 143 SER A CA 1
ATOM 1131 C C . SER A 1 143 ? 15.738 6.603 2.442 1.00 66.25 143 SER A C 1
ATOM 1133 O O . SER A 1 143 ? 16.591 6.706 1.564 1.00 66.25 143 SER A O 1
ATOM 1135 N N . ALA A 1 144 ? 15.254 5.425 2.830 1.00 70.50 144 ALA A N 1
ATOM 1136 C CA . ALA A 1 144 ? 15.655 4.158 2.230 1.00 70.50 144 ALA A CA 1
ATOM 1137 C C . ALA A 1 144 ? 14.551 3.627 1.298 1.00 70.50 144 ALA A C 1
ATOM 1139 O O . ALA A 1 144 ? 13.375 3.901 1.527 1.00 70.50 144 ALA A O 1
ATOM 1140 N N . PRO A 1 145 ? 14.863 2.779 0.302 1.00 68.12 145 PRO A N 1
ATOM 1141 C CA . PRO A 1 145 ? 13.841 2.145 -0.537 1.00 68.12 145 PRO A CA 1
ATOM 1142 C C . PRO A 1 145 ? 12.758 1.399 0.261 1.00 68.12 145 PRO A C 1
ATOM 1144 O O . PRO A 1 145 ? 11.617 1.298 -0.182 1.00 68.12 145 PRO A O 1
ATOM 1147 N N . ALA A 1 146 ? 13.104 0.901 1.454 1.00 68.50 146 ALA A N 1
ATOM 1148 C CA . ALA A 1 146 ? 12.192 0.228 2.377 1.00 68.50 146 ALA A CA 1
ATOM 1149 C C . ALA A 1 146 ? 11.150 1.156 3.031 1.00 68.50 146 ALA A C 1
ATOM 1151 O O . ALA A 1 146 ? 10.150 0.665 3.545 1.00 68.50 146 ALA A O 1
ATOM 1152 N N . THR A 1 147 ? 11.357 2.476 3.007 1.00 65.50 147 THR A N 1
ATOM 1153 C CA . THR A 1 147 ? 10.410 3.463 3.554 1.00 65.50 147 THR A CA 1
ATOM 1154 C C . THR A 1 147 ? 9.406 3.958 2.509 1.00 65.50 147 THR A C 1
ATOM 1156 O O . THR A 1 147 ? 8.485 4.710 2.832 1.00 65.50 147 THR A O 1
ATOM 1159 N N . LEU A 1 148 ? 9.548 3.528 1.250 1.00 69.38 148 LEU A N 1
ATOM 1160 C CA . LEU A 1 148 ? 8.607 3.839 0.179 1.00 69.38 148 LEU A CA 1
ATOM 1161 C C . LEU A 1 148 ? 7.332 2.984 0.301 1.00 69.38 148 LEU A C 1
ATOM 1163 O O . LEU A 1 148 ? 7.397 1.823 0.707 1.00 69.38 148 LEU A O 1
ATOM 1167 N N . PRO A 1 149 ? 6.162 3.495 -0.132 1.00 73.94 149 PRO A N 1
ATOM 1168 C CA . PRO A 1 149 ? 4.968 2.668 -0.286 1.00 73.94 149 PRO A CA 1
ATOM 1169 C C . PRO A 1 149 ? 5.251 1.433 -1.155 1.00 73.94 149 PRO A C 1
ATOM 1171 O O . PRO A 1 149 ? 5.950 1.543 -2.159 1.00 73.94 149 PRO A O 1
ATOM 1174 N N . LEU A 1 150 ? 4.664 0.275 -0.831 1.00 68.50 150 LEU A N 1
ATOM 1175 C CA . LEU A 1 150 ? 4.980 -1.019 -1.469 1.00 68.50 150 LEU A CA 1
ATOM 1176 C C . LEU A 1 150 ? 4.938 -0.998 -3.010 1.00 68.50 150 LEU A C 1
ATOM 1178 O O . LEU A 1 150 ? 5.777 -1.607 -3.670 1.00 68.50 150 LEU A O 1
ATOM 1182 N N . ILE A 1 151 ? 3.968 -0.291 -3.596 1.00 67.06 151 ILE A N 1
ATOM 1183 C CA . ILE A 1 151 ? 3.852 -0.138 -5.056 1.00 67.06 151 ILE A CA 1
ATOM 1184 C C . ILE A 1 151 ? 5.060 0.628 -5.614 1.00 67.06 151 ILE A C 1
ATOM 1186 O O . ILE A 1 151 ? 5.668 0.210 -6.595 1.00 67.06 151 ILE A O 1
ATOM 1190 N N . THR A 1 152 ? 5.442 1.716 -4.950 1.00 70.88 152 THR A N 1
ATOM 1191 C CA . THR A 1 152 ? 6.609 2.536 -5.286 1.00 70.88 152 THR A CA 1
ATOM 1192 C C . THR A 1 152 ? 7.912 1.762 -5.083 1.00 70.88 152 THR A C 1
ATOM 1194 O O . THR A 1 152 ? 8.819 1.874 -5.898 1.00 70.88 152 THR A O 1
ATOM 1197 N N . GLN A 1 153 ? 7.997 0.927 -4.046 1.00 75.38 153 GLN A N 1
ATOM 1198 C CA . GLN A 1 153 ? 9.150 0.065 -3.797 1.00 75.38 153 GLN A CA 1
ATOM 1199 C C . GLN A 1 153 ? 9.344 -0.961 -4.923 1.00 75.38 153 GLN A C 1
ATOM 1201 O O . GLN A 1 153 ? 10.456 -1.118 -5.418 1.00 75.38 153 GLN A O 1
ATOM 1206 N N . ARG A 1 154 ? 8.268 -1.628 -5.369 1.00 78.50 154 ARG A N 1
ATOM 1207 C CA . ARG A 1 154 ? 8.326 -2.579 -6.496 1.00 78.50 154 ARG A CA 1
ATOM 1208 C C . ARG A 1 154 ? 8.708 -1.888 -7.802 1.00 78.50 154 ARG A C 1
ATOM 1210 O O . ARG A 1 154 ? 9.551 -2.401 -8.527 1.00 78.50 154 ARG A O 1
ATOM 1217 N N . ALA A 1 155 ? 8.121 -0.722 -8.069 1.00 77.62 155 ALA A N 1
ATOM 1218 C CA . ALA A 1 155 ? 8.473 0.113 -9.213 1.00 77.62 155 ALA A CA 1
ATOM 1219 C C . ALA A 1 155 ? 9.962 0.498 -9.196 1.00 77.62 155 ALA A C 1
ATOM 1221 O O . ALA A 1 155 ? 10.658 0.334 -10.193 1.00 77.62 155 ALA A O 1
ATOM 1222 N N . PHE A 1 156 ? 10.478 0.935 -8.044 1.00 81.75 156 PHE A N 1
ATOM 1223 C CA . PHE A 1 156 ? 11.888 1.288 -7.894 1.00 81.75 156 PHE A CA 1
ATOM 1224 C C . PHE A 1 156 ? 12.812 0.077 -8.063 1.00 81.75 156 PHE A C 1
ATOM 1226 O O . PHE A 1 156 ? 13.799 0.169 -8.783 1.00 81.75 156 PHE A O 1
ATOM 1233 N N . ALA A 1 157 ? 12.483 -1.065 -7.453 1.00 83.12 157 ALA A N 1
ATOM 1234 C CA . ALA A 1 157 ? 13.267 -2.292 -7.590 1.00 83.12 157 ALA A CA 1
ATOM 1235 C C . ALA A 1 157 ? 13.374 -2.743 -9.055 1.00 83.12 157 ALA A C 1
ATOM 1237 O O . ALA A 1 157 ? 14.437 -3.172 -9.494 1.00 83.12 157 ALA A O 1
ATOM 1238 N N . TRP A 1 158 ? 12.290 -2.597 -9.819 1.00 82.62 158 TRP A N 1
ATOM 1239 C CA . TRP A 1 158 ? 12.272 -2.920 -11.241 1.00 82.62 158 TRP A CA 1
ATOM 1240 C C . TRP A 1 158 ? 13.136 -1.960 -12.068 1.00 82.62 158 TRP A C 1
ATOM 1242 O O . TRP A 1 158 ? 13.953 -2.412 -12.863 1.00 82.62 158 TRP A O 1
ATOM 1252 N N . LEU A 1 159 ? 13.036 -0.647 -11.830 1.00 82.94 159 LEU A N 1
ATOM 1253 C CA . LEU A 1 159 ? 13.910 0.338 -12.482 1.00 82.94 159 LEU A CA 1
ATOM 1254 C C . LEU A 1 159 ? 15.386 0.104 -12.144 1.00 82.94 159 LEU A C 1
ATOM 1256 O O . LEU A 1 159 ? 16.232 0.150 -13.031 1.00 82.94 159 LEU A O 1
ATOM 1260 N N . LYS A 1 160 ? 15.689 -0.222 -10.882 1.00 84.44 160 LYS A N 1
ATOM 1261 C CA . LYS A 1 160 ? 17.052 -0.524 -10.442 1.00 84.44 160 LYS A CA 1
ATOM 1262 C C . LYS A 1 160 ? 17.615 -1.753 -11.147 1.00 84.44 160 LYS A C 1
ATOM 1264 O O . LYS A 1 160 ? 18.754 -1.704 -11.596 1.00 84.44 160 LYS A O 1
ATOM 1269 N N . PHE A 1 161 ? 16.817 -2.811 -11.283 1.00 85.19 161 PHE A N 1
ATOM 1270 C CA . PHE A 1 161 ? 17.190 -4.016 -12.026 1.00 85.19 161 PHE A CA 1
ATOM 1271 C C . PHE A 1 161 ? 17.504 -3.725 -13.501 1.00 85.19 161 PHE A C 1
ATOM 1273 O O . PHE A 1 161 ? 18.445 -4.287 -14.043 1.00 85.19 161 PHE A O 1
ATOM 1280 N N . LEU A 1 162 ? 16.753 -2.822 -14.136 1.00 80.31 162 LEU A N 1
ATOM 1281 C CA . LEU A 1 162 ? 16.971 -2.435 -15.535 1.00 80.31 162 LEU A CA 1
ATOM 1282 C C . LEU A 1 162 ? 18.099 -1.416 -15.739 1.00 80.31 162 LEU A C 1
ATOM 1284 O O . LEU A 1 162 ? 18.483 -1.160 -16.872 1.00 80.31 162 LEU A O 1
ATOM 1288 N N . SER A 1 163 ? 18.584 -0.794 -14.666 1.00 80.38 163 SER A N 1
ATOM 1289 C CA . SER A 1 163 ? 19.639 0.224 -14.724 1.00 80.38 163 SER A CA 1
ATOM 1290 C C . SER A 1 163 ? 21.062 -0.339 -14.612 1.00 80.38 163 SER A C 1
ATOM 1292 O O . SER A 1 163 ? 22.007 0.449 -14.592 1.00 80.38 163 SER A O 1
ATOM 1294 N N . VAL A 1 164 ? 21.204 -1.663 -14.476 1.00 68.38 164 VAL A N 1
ATOM 1295 C CA . VAL A 1 164 ? 22.491 -2.363 -14.298 1.00 68.38 164 VAL A CA 1
ATOM 1296 C C . VAL A 1 164 ? 23.222 -2.505 -15.626 1.00 68.38 164 VAL A C 1
ATOM 1298 O O . VAL A 1 164 ? 22.545 -2.791 -16.636 1.00 68.38 164 VAL A O 1
#

Mean predicted aligned error: 15.47 Å

Radius of gyration: 21.67 Å; Cα contacts (8 Å, |Δi|>4): 105; chains: 1; bounding box: 54×25×57 Å